Protein AF-A0A3A8KLG0-F1 (afdb_monomer)

Foldseek 3Di:
DDDDDPQQFAPPPPGRDGDDPVSHDPVQVVCVVVVHPSDHPVPPPDQLVVQLVVLVVCLVPDDVVPVVSNVVSVVSNVVSVVVNVQVPDPPNPVVVPDD

pLDDT: mean 71.07, std 16.28, range [35.47, 94.69]

Sequence (99 aa):
MTCPGPSITCIVEDCQDPARRSGLCWGHLRQRQRKAVVGEKRAWGQGPKRVLMEAIFDLVEVDASDKVVWERAWLRVRVAARRYVFADKPTDPRRRGKR

Mean predicted aligned error: 14.11 Å

Radius of gyration: 17.09 Å; Cα contacts (8 Å, |Δi|>4): 87; chains: 1; bounding box: 54×28×43 Å

Secondary structure (DSSP, 8-state):
-------PBPSSTT--SBP-TTSS-HHHHHHHHTT------TTSSS-HHHHHHHHHHHHHTS-TT-HHHHHHHHHHHHHHHHHHHHHTSTT-TTTTT--

Solvent-accessible surface area (backbone atoms only — not comparable to full-atom values): 5972 Å² total; per-residue (Å²): 138,84,80,83,70,86,78,51,48,20,73,54,71,85,32,85,48,64,28,47,98,83,39,35,22,74,70,50,46,52,27,53,75,67,74,40,82,79,65,78,53,84,75,71,90,58,54,45,66,54,52,26,52,53,29,48,53,56,40,74,74,45,60,76,85,44,58,70,62,35,53,54,32,51,50,46,31,55,54,25,47,52,48,30,62,47,69,72,38,92,81,35,76,83,61,77,75,78,124

Structure (mmCIF, N/CA/C/O backbone):
data_AF-A0A3A8KLG0-F1
#
_entry.id   AF-A0A3A8KLG0-F1
#
loop_
_atom_site.group_PDB
_atom_site.id
_atom_site.type_symbol
_atom_site.label_atom_id
_atom_site.label_alt_id
_atom_site.label_comp_id
_atom_site.label_asym_id
_atom_site.label_entity_id
_atom_site.label_seq_id
_atom_site.pdbx_PDB_ins_code
_atom_site.Cartn_x
_atom_site.Cartn_y
_atom_site.Cartn_z
_atom_site.occupancy
_atom_site.B_iso_or_equiv
_atom_site.auth_seq_id
_atom_site.auth_comp_id
_atom_site.auth_asym_id
_atom_site.auth_atom_id
_atom_site.pdbx_PDB_model_num
ATOM 1 N N . MET A 1 1 ? 41.343 -5.612 -6.155 1.00 35.47 1 MET A N 1
ATOM 2 C CA . MET A 1 1 ? 40.454 -6.038 -5.054 1.00 35.47 1 MET A CA 1
ATOM 3 C C . MET A 1 1 ? 39.726 -4.807 -4.538 1.00 35.47 1 MET A C 1
ATOM 5 O O . MET A 1 1 ? 40.345 -3.989 -3.876 1.00 35.47 1 MET A O 1
ATOM 9 N N . THR A 1 2 ? 38.466 -4.602 -4.913 1.00 43.62 2 THR A N 1
ATOM 10 C CA . THR A 1 2 ? 37.645 -3.495 -4.396 1.00 43.62 2 THR A CA 1
ATOM 11 C C . THR A 1 2 ? 36.709 -4.045 -3.327 1.00 43.62 2 THR A C 1
ATOM 13 O O . THR A 1 2 ? 35.770 -4.773 -3.638 1.00 43.62 2 THR A O 1
ATOM 16 N N . CYS A 1 3 ? 36.994 -3.733 -2.063 1.00 38.66 3 CYS A N 1
ATOM 17 C CA . CYS A 1 3 ? 36.118 -4.048 -0.938 1.00 38.66 3 CYS A CA 1
ATOM 18 C C . CYS A 1 3 ? 34.805 -3.256 -1.087 1.00 38.66 3 CYS A C 1
ATOM 20 O O . CYS A 1 3 ? 34.868 -2.031 -1.230 1.00 38.66 3 CYS A O 1
ATOM 22 N N . PRO A 1 4 ? 33.620 -3.891 -1.067 1.00 44.22 4 PRO A N 1
ATOM 23 C CA . PRO A 1 4 ? 32.365 -3.155 -1.052 1.00 44.22 4 PRO A CA 1
ATOM 24 C C . PRO A 1 4 ? 32.220 -2.486 0.321 1.00 44.22 4 PRO A C 1
ATOM 26 O O . PRO A 1 4 ? 32.082 -3.160 1.339 1.00 44.22 4 PRO A O 1
ATOM 29 N N . GLY A 1 5 ? 32.311 -1.154 0.361 1.00 48.28 5 GLY A N 1
ATOM 30 C CA . GLY A 1 5 ? 31.999 -0.376 1.563 1.00 48.28 5 GLY A CA 1
ATOM 31 C C . GLY A 1 5 ? 30.550 -0.615 2.011 1.00 48.28 5 GLY A C 1
ATOM 32 O O . GLY A 1 5 ? 29.725 -1.011 1.181 1.00 48.28 5 GLY A O 1
ATOM 33 N N . PRO A 1 6 ? 30.218 -0.385 3.295 1.00 51.28 6 PRO A N 1
ATOM 34 C CA . PRO A 1 6 ? 28.887 -0.659 3.824 1.00 51.28 6 PRO A CA 1
ATOM 35 C C . PRO A 1 6 ? 27.846 0.077 2.979 1.00 51.28 6 PRO A C 1
ATOM 37 O O . PRO A 1 6 ? 27.864 1.306 2.877 1.00 51.28 6 PRO A O 1
ATOM 40 N N . SER A 1 7 ? 26.964 -0.674 2.321 1.00 57.91 7 SER A N 1
ATOM 41 C CA . SER A 1 7 ? 25.864 -0.109 1.550 1.00 57.91 7 SER A CA 1
ATOM 42 C C . SER A 1 7 ? 24.881 0.519 2.532 1.00 57.91 7 SER A C 1
ATOM 44 O O . SER A 1 7 ? 24.017 -0.166 3.072 1.00 57.91 7 SER A O 1
ATOM 46 N N . ILE A 1 8 ? 25.053 1.813 2.809 1.00 72.44 8 ILE A N 1
ATOM 47 C CA . ILE A 1 8 ? 24.143 2.585 3.656 1.00 72.44 8 ILE A CA 1
ATOM 48 C C . ILE A 1 8 ? 22.754 2.464 3.026 1.00 72.44 8 ILE A C 1
ATOM 50 O O . ILE A 1 8 ? 22.568 2.831 1.866 1.00 72.44 8 ILE A O 1
ATOM 54 N N . THR A 1 9 ? 21.800 1.893 3.750 1.00 72.75 9 THR A N 1
ATOM 55 C CA . THR A 1 9 ? 20.405 1.763 3.323 1.00 72.75 9 THR A CA 1
ATOM 56 C C . THR A 1 9 ? 19.653 3.062 3.580 1.00 72.75 9 THR A C 1
ATOM 58 O O . THR A 1 9 ? 20.068 3.896 4.387 1.00 72.75 9 THR A O 1
ATOM 61 N N . CYS A 1 10 ? 18.564 3.278 2.843 1.00 77.56 10 CYS A N 1
ATOM 62 C CA . CYS A 1 10 ? 17.705 4.445 3.028 1.00 77.56 10 CYS A CA 1
ATOM 63 C C . CYS A 1 10 ? 17.210 4.554 4.482 1.00 77.56 10 CYS A C 1
ATOM 65 O O . CYS A 1 10 ? 16.788 3.565 5.064 1.00 77.56 10 CYS A O 1
ATOM 67 N N . ILE A 1 11 ? 17.195 5.772 5.029 1.00 74.69 11 ILE A N 1
ATOM 68 C CA . ILE A 1 11 ? 16.740 6.088 6.393 1.00 74.69 11 ILE A CA 1
ATOM 69 C C . ILE A 1 11 ? 15.222 5.951 6.581 1.00 74.69 11 ILE A C 1
ATOM 71 O O . ILE A 1 11 ? 14.729 5.995 7.701 1.00 74.69 11 ILE A O 1
ATOM 75 N N . VAL A 1 12 ? 14.459 5.831 5.492 1.00 66.38 12 VAL A N 1
ATOM 76 C CA . VAL A 1 12 ? 13.016 5.594 5.592 1.00 66.38 12 VAL A CA 1
ATOM 77 C C . VAL A 1 12 ? 12.792 4.148 6.008 1.00 66.38 12 VAL A C 1
ATOM 79 O O . VAL A 1 12 ? 13.289 3.241 5.340 1.00 66.38 12 VAL A O 1
ATOM 82 N N . GLU A 1 13 ? 12.030 3.965 7.082 1.00 55.62 13 GLU A N 1
ATOM 83 C CA . GLU A 1 13 ? 11.657 2.660 7.624 1.00 55.62 13 GLU A CA 1
ATOM 84 C C . GLU A 1 13 ? 11.114 1.743 6.508 1.00 55.62 13 GLU A C 1
ATOM 86 O O . GLU A 1 13 ? 10.403 2.186 5.598 1.00 55.62 13 GLU A O 1
ATOM 91 N N . ASP A 1 14 ? 11.563 0.487 6.511 1.00 57.28 14 ASP A N 1
ATOM 92 C CA . ASP A 1 14 ? 11.273 -0.541 5.497 1.00 57.28 14 ASP A CA 1
ATOM 93 C C . ASP A 1 14 ? 11.725 -0.258 4.053 1.00 57.28 14 ASP A C 1
ATOM 95 O O . ASP A 1 14 ? 11.302 -0.927 3.105 1.00 57.28 14 ASP A O 1
ATOM 99 N N . CYS A 1 15 ? 12.622 0.706 3.837 1.00 61.22 15 CYS A N 1
ATOM 100 C CA . CYS A 1 15 ? 13.228 0.937 2.531 1.00 61.22 15 CYS A CA 1
ATOM 101 C C . CYS A 1 15 ? 14.594 0.245 2.399 1.00 61.22 15 CYS A C 1
ATOM 103 O O . CYS A 1 15 ? 15.613 0.767 2.843 1.00 61.22 15 CYS A O 1
ATOM 105 N N . GLN A 1 16 ? 14.641 -0.872 1.670 1.00 67.38 16 GLN A N 1
ATOM 106 C CA . GLN A 1 16 ? 15.879 -1.637 1.435 1.00 67.38 16 GLN A CA 1
ATOM 107 C C . GLN A 1 16 ? 16.777 -1.081 0.313 1.00 67.38 16 GLN A C 1
ATOM 109 O O . GLN A 1 16 ? 17.836 -1.633 0.025 1.00 67.38 16 GLN A O 1
ATOM 114 N N . ASP A 1 17 ? 16.378 0.011 -0.343 1.00 69.06 17 ASP A N 1
ATOM 115 C CA . ASP A 1 17 ? 17.190 0.611 -1.401 1.00 69.06 17 ASP A CA 1
ATOM 116 C C . ASP A 1 17 ? 18.465 1.283 -0.870 1.00 69.06 17 ASP A C 1
ATOM 118 O O . ASP A 1 17 ? 18.440 1.887 0.211 1.00 69.06 17 ASP A O 1
ATOM 122 N N . PRO A 1 18 ? 19.550 1.295 -1.669 1.00 77.38 18 PRO A N 1
ATOM 123 C CA . PRO A 1 18 ? 20.776 1.982 -1.299 1.00 77.38 18 PRO A CA 1
ATOM 124 C C . PRO A 1 18 ? 20.520 3.484 -1.132 1.00 77.38 18 PRO A C 1
ATOM 126 O O . PRO A 1 18 ? 20.001 4.172 -2.026 1.00 77.38 18 PRO A O 1
ATOM 129 N N . ALA A 1 19 ? 20.895 4.001 0.033 1.00 77.38 19 ALA A N 1
ATOM 130 C CA . ALA A 1 19 ? 20.931 5.423 0.298 1.00 77.38 19 ALA A CA 1
ATOM 131 C C . ALA A 1 19 ? 22.027 6.091 -0.522 1.00 77.38 19 ALA A C 1
ATOM 133 O O . ALA A 1 19 ? 23.062 5.517 -0.864 1.00 77.38 19 ALA A O 1
ATOM 134 N N . ARG A 1 20 ? 21.806 7.372 -0.802 1.00 79.81 20 ARG A N 1
ATOM 135 C CA . ARG A 1 20 ? 22.878 8.270 -1.230 1.00 79.81 20 ARG A CA 1
ATOM 136 C C . ARG A 1 20 ? 23.451 9.007 -0.022 1.00 79.81 20 ARG A C 1
ATOM 138 O O . ARG A 1 20 ? 23.027 8.797 1.109 1.00 79.81 20 ARG A O 1
ATOM 145 N N . ARG A 1 21 ? 24.364 9.950 -0.278 1.00 74.31 21 ARG A N 1
ATOM 146 C CA . ARG A 1 21 ? 24.966 10.830 0.743 1.00 74.31 21 ARG A CA 1
ATOM 147 C C . ARG A 1 21 ? 23.948 11.531 1.655 1.00 74.31 21 ARG A C 1
ATOM 149 O O . ARG A 1 21 ? 24.296 11.915 2.758 1.00 74.31 21 ARG A O 1
ATOM 156 N N . SER A 1 22 ? 22.706 11.703 1.202 1.00 75.62 22 SER A N 1
ATOM 157 C CA . SER A 1 22 ? 21.621 12.326 1.966 1.00 75.62 22 SER A CA 1
ATOM 158 C C . SER A 1 22 ? 20.878 11.374 2.914 1.00 75.62 22 SER A C 1
ATOM 160 O O . SER A 1 22 ? 19.862 11.776 3.475 1.00 75.62 22 SER A O 1
ATOM 162 N N . GLY A 1 23 ? 21.296 10.108 3.026 1.00 79.94 23 GLY A N 1
ATOM 163 C CA . GLY A 1 23 ? 20.583 9.076 3.785 1.00 79.94 23 GLY A CA 1
ATOM 164 C C . GLY A 1 23 ? 19.281 8.608 3.123 1.00 79.94 23 GLY A C 1
ATOM 165 O O . GLY A 1 23 ? 18.661 7.670 3.597 1.00 79.94 23 GLY A O 1
ATOM 166 N N . LEU A 1 24 ? 18.861 9.215 2.006 1.00 80.75 24 LEU A N 1
ATOM 167 C CA . LEU A 1 24 ? 17.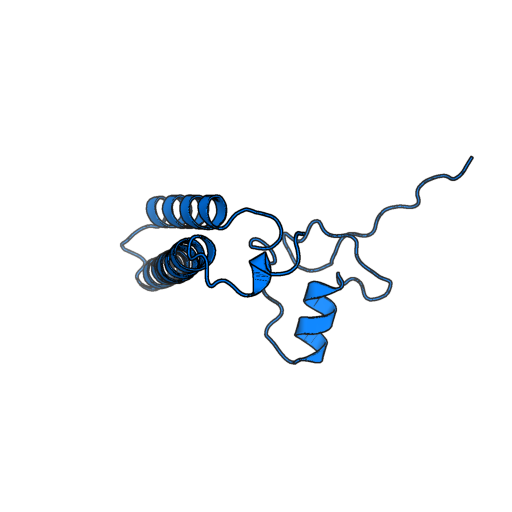651 8.844 1.272 1.00 80.75 24 LEU A CA 1
ATOM 168 C C . LEU A 1 24 ? 18.001 8.144 -0.041 1.00 80.75 24 LEU A C 1
ATOM 170 O O . LEU A 1 24 ? 18.956 8.506 -0.736 1.00 80.75 24 LEU A O 1
ATOM 174 N N . CYS A 1 25 ? 17.168 7.184 -0.430 1.00 81.81 25 CYS A N 1
ATOM 175 C CA . CYS A 1 25 ? 17.163 6.660 -1.787 1.00 81.81 25 CYS A CA 1
ATOM 176 C C . CYS A 1 25 ? 16.645 7.728 -2.775 1.00 81.81 25 CYS A C 1
ATOM 178 O O . CYS A 1 25 ? 15.996 8.708 -2.398 1.00 81.81 25 CYS A O 1
ATOM 180 N N . TRP A 1 26 ? 16.862 7.523 -4.076 1.00 78.62 26 TRP A N 1
ATOM 181 C CA . TRP A 1 26 ? 16.465 8.503 -5.098 1.00 78.62 26 TRP A CA 1
ATOM 182 C C . TRP A 1 26 ? 14.946 8.760 -5.151 1.00 78.62 26 TRP A C 1
ATOM 184 O O . TRP A 1 26 ? 14.506 9.878 -5.422 1.00 78.62 26 TRP A O 1
ATOM 194 N N . GLY A 1 27 ? 14.140 7.737 -4.843 1.00 75.94 27 GLY A N 1
ATOM 195 C CA 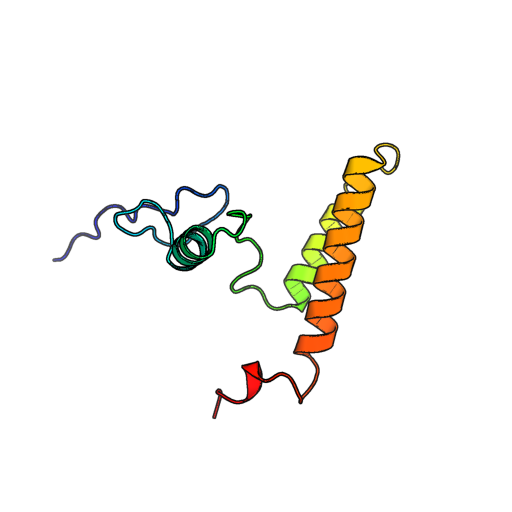. GLY A 1 27 ? 12.679 7.840 -4.777 1.00 75.94 27 GLY A CA 1
ATOM 196 C C . GLY A 1 27 ? 12.205 8.754 -3.645 1.00 75.94 27 GLY A C 1
ATOM 197 O O . GLY A 1 27 ? 11.419 9.670 -3.886 1.00 75.94 27 GLY A O 1
ATOM 198 N N . HIS A 1 28 ? 12.733 8.564 -2.434 1.00 76.44 28 HIS A N 1
ATOM 199 C CA . HIS A 1 28 ? 12.395 9.398 -1.278 1.00 76.44 28 HIS A CA 1
ATOM 200 C C . HIS A 1 28 ? 13.013 10.790 -1.348 1.00 76.44 28 HIS A C 1
ATOM 202 O O . HIS A 1 28 ? 12.372 11.762 -0.960 1.00 76.44 28 HIS A O 1
ATOM 208 N N . LEU A 1 29 ? 14.206 10.923 -1.933 1.00 80.62 29 LEU A N 1
ATOM 209 C CA . LEU A 1 29 ? 14.802 12.229 -2.208 1.00 80.62 29 LEU A CA 1
ATOM 210 C C . LEU A 1 29 ? 13.899 13.065 -3.127 1.00 80.62 29 LEU A C 1
ATOM 212 O O . LEU A 1 29 ? 13.649 14.237 -2.854 1.00 80.62 29 LEU A O 1
ATOM 216 N N . ARG A 1 30 ? 13.352 12.454 -4.183 1.00 76.38 30 ARG A N 1
ATOM 217 C CA . ARG A 1 30 ? 12.427 13.118 -5.108 1.00 76.38 30 ARG A CA 1
ATOM 218 C C . ARG A 1 30 ? 11.089 13.470 -4.447 1.00 76.38 30 ARG A C 1
ATOM 220 O O . ARG A 1 30 ? 10.524 14.512 -4.767 1.00 76.38 30 ARG A O 1
ATOM 227 N N . GLN A 1 31 ? 10.580 12.640 -3.534 1.00 72.44 31 GLN A N 1
ATOM 228 C CA . GLN A 1 31 ? 9.375 12.960 -2.751 1.00 72.44 31 GLN A CA 1
ATOM 229 C C . GLN A 1 31 ? 9.610 14.171 -1.845 1.00 72.44 31 GLN A C 1
ATOM 231 O O . GLN A 1 31 ? 8.840 15.129 -1.906 1.00 72.44 31 GLN A O 1
ATOM 236 N N . ARG A 1 32 ? 10.734 14.182 -1.116 1.00 77.69 32 ARG A N 1
ATOM 237 C CA . ARG A 1 32 ? 11.158 15.312 -0.282 1.00 77.69 32 ARG A CA 1
ATOM 238 C C . ARG A 1 32 ? 11.283 16.603 -1.095 1.00 77.69 32 ARG A C 1
ATOM 240 O O . ARG A 1 32 ? 10.773 17.637 -0.680 1.00 77.69 32 ARG A O 1
ATOM 247 N N . GLN A 1 33 ? 11.896 16.541 -2.279 1.00 79.81 33 GLN A N 1
ATOM 248 C CA . GLN A 1 33 ? 12.021 17.693 -3.186 1.00 79.81 33 GLN A CA 1
ATOM 249 C C . GLN A 1 33 ? 10.669 18.213 -3.692 1.00 79.81 33 GLN A C 1
ATOM 251 O O . GLN A 1 33 ? 10.513 19.408 -3.917 1.00 79.81 33 GLN A O 1
ATOM 256 N N . ARG A 1 34 ? 9.677 17.332 -3.851 1.00 73.44 34 ARG A N 1
ATOM 257 C CA . ARG A 1 34 ? 8.317 17.685 -4.284 1.00 73.44 34 ARG A CA 1
ATOM 258 C C . ARG A 1 34 ? 7.389 18.069 -3.127 1.00 73.44 34 ARG A C 1
ATOM 260 O O . ARG A 1 34 ? 6.197 18.232 -3.364 1.00 73.44 34 ARG A O 1
ATOM 267 N N . LYS A 1 35 ? 7.910 18.177 -1.895 1.00 68.56 35 LYS A N 1
ATOM 268 C CA . LYS A 1 35 ? 7.130 18.353 -0.653 1.00 68.56 35 LYS A CA 1
ATOM 269 C C . LYS A 1 35 ? 6.028 17.295 -0.468 1.00 68.56 35 LYS A C 1
ATOM 271 O O . LYS A 1 35 ? 5.050 17.533 0.231 1.00 68.56 35 LYS A O 1
ATOM 276 N N . ALA A 1 36 ? 6.170 16.130 -1.100 1.00 58.75 36 ALA A N 1
ATOM 277 C CA . ALA A 1 36 ? 5.278 15.003 -0.871 1.00 58.75 36 ALA A CA 1
ATOM 278 C C . ALA A 1 36 ? 5.660 14.333 0.454 1.00 58.75 36 ALA A C 1
ATOM 280 O O . ALA A 1 36 ? 6.848 14.247 0.775 1.00 58.75 36 ALA A O 1
ATOM 281 N N . VAL A 1 37 ? 4.665 13.850 1.204 1.00 54.50 37 VAL A N 1
ATOM 282 C CA . VAL A 1 37 ? 4.899 13.056 2.418 1.00 54.50 37 VAL A CA 1
ATOM 283 C C . VAL A 1 37 ? 5.809 11.883 2.054 1.00 54.50 37 VAL A C 1
ATOM 285 O O . VAL A 1 37 ? 5.506 11.119 1.135 1.00 54.50 37 VAL A O 1
ATOM 288 N N . VAL A 1 38 ? 6.949 11.788 2.739 1.00 54.66 38 VAL A N 1
ATOM 289 C CA . VAL A 1 38 ? 7.907 10.692 2.580 1.00 54.66 38 VAL A CA 1
ATOM 290 C C . VAL A 1 38 ? 7.253 9.452 3.181 1.00 54.66 38 VAL A C 1
ATOM 292 O O . VAL A 1 38 ? 7.213 9.301 4.394 1.00 54.66 38 VAL A O 1
ATOM 295 N N . GLY A 1 39 ? 6.641 8.630 2.331 1.00 55.75 39 GLY A N 1
ATOM 296 C CA . GLY A 1 39 ? 5.881 7.449 2.746 1.00 55.75 39 GLY A CA 1
ATOM 297 C C . GLY A 1 39 ? 6.627 6.141 2.494 1.00 55.75 39 GLY A C 1
ATOM 298 O O . GLY A 1 39 ? 7.592 6.102 1.721 1.00 55.75 39 GLY A O 1
ATOM 299 N N . GLU A 1 40 ? 6.146 5.065 3.118 1.00 47.44 40 GLU A N 1
ATOM 300 C CA . GLU A 1 40 ? 6.654 3.702 2.945 1.00 47.44 40 GLU A CA 1
ATOM 301 C C . GLU A 1 40 ? 6.816 3.330 1.466 1.00 47.44 40 GLU A C 1
ATOM 303 O O . GLU A 1 40 ? 5.935 3.516 0.618 1.00 47.44 40 GLU A O 1
ATOM 308 N N . LYS A 1 41 ? 7.986 2.774 1.153 1.00 45.75 41 LYS A N 1
ATOM 309 C CA . LYS A 1 41 ? 8.395 2.420 -0.207 1.00 45.75 41 LYS A CA 1
ATOM 310 C C . LYS A 1 41 ? 7.931 1.032 -0.650 1.00 45.75 41 LYS A C 1
ATOM 312 O O . LYS A 1 41 ? 8.360 0.581 -1.710 1.00 45.75 41 LYS A O 1
ATOM 317 N N . ARG A 1 42 ? 7.048 0.366 0.105 1.00 48.53 42 ARG A N 1
ATOM 318 C CA . ARG A 1 42 ? 6.664 -1.049 -0.099 1.00 48.53 42 ARG A CA 1
ATOM 319 C C . ARG A 1 42 ? 6.028 -1.363 -1.471 1.00 48.53 42 ARG A C 1
ATOM 321 O O . ARG A 1 42 ? 5.787 -2.515 -1.794 1.00 48.53 42 ARG A O 1
ATOM 328 N N . ALA A 1 43 ? 5.810 -0.367 -2.335 1.00 45.56 43 ALA A N 1
ATOM 329 C CA . ALA A 1 43 ? 5.170 -0.526 -3.643 1.00 45.56 43 ALA A CA 1
ATOM 330 C C . ALA A 1 43 ? 6.091 -0.360 -4.876 1.00 45.56 43 ALA A C 1
ATOM 332 O O . ALA A 1 43 ? 5.573 -0.197 -5.983 1.00 45.56 43 ALA A O 1
ATOM 333 N N . TRP A 1 44 ? 7.424 -0.332 -4.740 1.00 40.94 44 TRP A N 1
ATOM 334 C CA . TRP A 1 44 ? 8.337 -0.251 -5.898 1.00 40.94 44 TR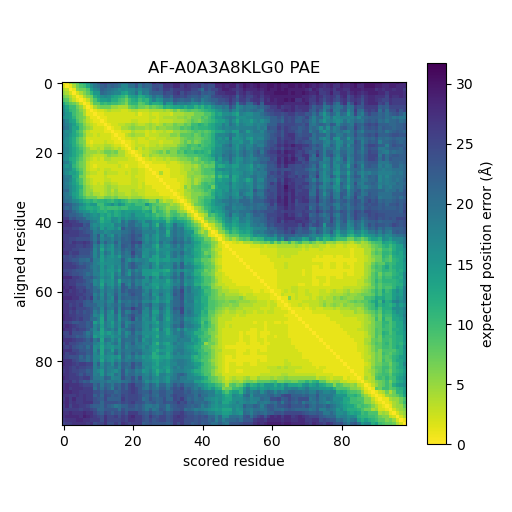P A CA 1
ATOM 335 C C . TRP A 1 44 ? 9.046 -1.587 -6.154 1.00 40.94 44 TRP A C 1
ATOM 337 O O . TRP A 1 44 ? 9.768 -2.084 -5.303 1.00 40.94 44 TRP A O 1
ATOM 347 N N . GLY A 1 45 ? 8.837 -2.167 -7.342 1.00 46.72 45 GLY A N 1
ATOM 348 C CA . GLY A 1 45 ? 9.476 -3.413 -7.802 1.00 46.72 45 GLY A CA 1
ATOM 349 C C . GLY A 1 45 ? 8.594 -4.659 -7.692 1.00 46.72 45 GLY A C 1
ATOM 350 O O . GLY A 1 45 ? 8.737 -5.586 -8.487 1.00 46.72 45 GLY A O 1
ATOM 351 N N . GLN A 1 46 ? 7.616 -4.655 -6.790 1.00 59.44 46 GLN A N 1
ATOM 352 C CA . GLN A 1 46 ? 6.611 -5.705 -6.742 1.00 59.44 46 GLN A CA 1
ATOM 353 C C . GLN A 1 46 ? 5.531 -5.487 -7.807 1.00 59.44 46 GLN A C 1
ATOM 355 O O . GLN A 1 46 ? 4.994 -4.388 -7.965 1.00 59.44 46 GLN A O 1
ATOM 360 N N . GLY A 1 47 ? 5.214 -6.540 -8.565 1.00 67.81 47 GLY A N 1
ATOM 361 C CA . GLY A 1 47 ? 4.150 -6.496 -9.562 1.00 67.81 47 GLY A CA 1
ATOM 362 C C . GLY A 1 47 ? 2.809 -6.088 -8.925 1.00 67.81 47 GLY A C 1
ATOM 363 O O . GLY A 1 47 ? 2.539 -6.493 -7.794 1.00 67.81 47 GLY A O 1
ATOM 364 N N . PRO A 1 48 ? 1.935 -5.346 -9.628 1.00 77.19 48 PRO A N 1
ATOM 365 C CA . PRO A 1 48 ? 0.652 -4.866 -9.096 1.00 77.19 48 PRO A CA 1
ATOM 366 C C . PRO A 1 48 ? -0.225 -5.956 -8.466 1.00 77.19 48 PRO A C 1
ATOM 368 O O . PRO A 1 48 ? -0.949 -5.683 -7.514 1.00 77.19 48 PRO A O 1
ATOM 371 N N . LYS A 1 49 ? -0.108 -7.199 -8.954 1.00 81.12 49 LYS A N 1
ATOM 372 C CA . LYS A 1 49 ? -0.743 -8.385 -8.367 1.00 81.12 49 LYS A CA 1
ATOM 373 C C . LYS A 1 49 ? -0.273 -8.649 -6.934 1.00 81.12 49 LYS A C 1
ATOM 375 O O . LYS A 1 49 ? -1.097 -8.886 -6.064 1.00 81.12 49 LYS A O 1
ATOM 380 N N . ARG A 1 50 ? 1.038 -8.606 -6.680 1.00 79.56 50 ARG A N 1
ATOM 381 C CA . ARG A 1 50 ? 1.607 -8.899 -5.357 1.00 79.56 50 ARG A CA 1
ATOM 382 C C . ARG A 1 50 ? 1.231 -7.820 -4.343 1.00 79.56 50 ARG A C 1
ATOM 384 O O . ARG A 1 50 ? 0.763 -8.157 -3.267 1.00 79.56 50 ARG A O 1
ATOM 391 N N . VAL A 1 51 ? 1.297 -6.551 -4.750 1.00 82.31 51 VAL A N 1
ATOM 392 C CA . VAL A 1 51 ? 0.861 -5.411 -3.923 1.00 82.31 51 VAL A CA 1
ATOM 393 C C . VAL A 1 51 ? -0.623 -5.515 -3.548 1.00 82.31 51 VAL A C 1
ATOM 395 O O . VAL A 1 51 ? -1.003 -5.164 -2.437 1.00 82.31 51 VAL A O 1
ATOM 398 N N . LEU A 1 52 ? -1.472 -5.997 -4.463 1.00 88.31 52 LEU A N 1
ATOM 399 C CA . LEU A 1 52 ? -2.877 -6.269 -4.156 1.00 88.31 52 LEU A CA 1
ATOM 400 C C . LEU A 1 52 ? -3.029 -7.403 -3.137 1.00 88.31 52 LEU A C 1
ATOM 402 O O . LEU A 1 52 ? -3.775 -7.241 -2.179 1.00 88.31 52 LEU A O 1
ATOM 406 N N . MET A 1 53 ? -2.323 -8.520 -3.325 1.00 89.25 53 MET A N 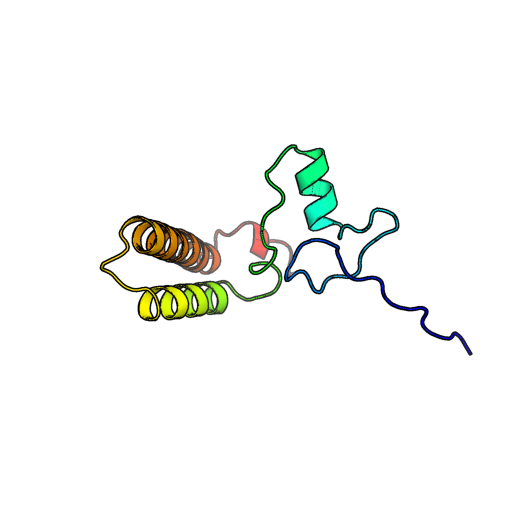1
ATOM 407 C CA . MET A 1 53 ? -2.405 -9.660 -2.406 1.00 89.25 53 MET A CA 1
ATOM 408 C C . MET A 1 53 ? -1.925 -9.302 -0.995 1.00 89.25 53 MET A C 1
ATOM 410 O O . MET A 1 53 ? -2.614 -9.627 -0.037 1.00 89.25 53 MET A O 1
ATOM 414 N N . GLU A 1 54 ? -0.800 -8.593 -0.861 1.00 87.31 54 GLU A N 1
ATOM 415 C CA . GLU A 1 54 ? -0.290 -8.135 0.442 1.00 87.31 54 GLU A CA 1
ATOM 416 C C . GLU A 1 54 ? -1.311 -7.222 1.143 1.00 87.31 54 GLU A C 1
ATOM 418 O O . GLU A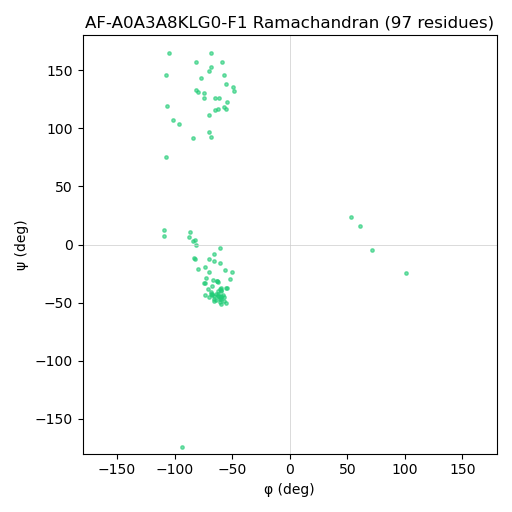 1 54 ? -1.650 -7.457 2.295 1.00 87.31 54 GLU A O 1
ATOM 423 N N . ALA A 1 55 ? -1.915 -6.264 0.428 1.00 89.25 55 ALA A N 1
ATOM 424 C CA . ALA A 1 55 ? -2.948 -5.403 1.009 1.00 89.25 55 ALA A CA 1
ATOM 425 C C . ALA A 1 55 ? -4.205 -6.173 1.462 1.00 89.25 55 ALA A C 1
ATOM 427 O O . ALA A 1 55 ? -4.871 -5.749 2.404 1.00 89.25 55 ALA A O 1
ATOM 428 N N . ILE A 1 56 ? -4.557 -7.272 0.783 1.00 94.69 56 ILE A N 1
ATOM 429 C CA . ILE A 1 56 ? -5.675 -8.137 1.184 1.00 94.69 56 ILE A CA 1
ATOM 430 C C . ILE A 1 56 ? -5.327 -8.891 2.469 1.00 94.69 56 ILE A C 1
ATOM 432 O O . ILE A 1 56 ? -6.159 -8.925 3.369 1.00 94.69 56 ILE A O 1
ATOM 436 N N . PHE A 1 57 ? -4.121 -9.455 2.582 1.00 92.69 57 PHE A N 1
ATOM 437 C CA . PHE A 1 57 ? -3.688 -10.124 3.814 1.00 92.69 57 PHE A CA 1
ATOM 438 C C . PHE A 1 57 ? -3.628 -9.149 4.993 1.00 92.69 57 PHE A C 1
ATOM 440 O O . PHE A 1 57 ? -4.213 -9.439 6.032 1.00 92.69 57 PHE A O 1
ATOM 447 N N . ASP A 1 58 ? -3.073 -7.951 4.784 1.00 88.69 58 ASP A N 1
ATOM 448 C CA . ASP A 1 58 ? -3.078 -6.882 5.789 1.00 88.69 58 ASP A CA 1
ATOM 449 C C . ASP A 1 58 ? -4.499 -6.553 6.278 1.00 88.69 58 ASP A C 1
ATOM 451 O O . ASP A 1 58 ? -4.693 -6.234 7.443 1.00 88.69 58 ASP A O 1
ATOM 455 N N . LEU A 1 59 ? -5.505 -6.579 5.394 1.00 92.94 59 LEU A N 1
ATOM 456 C CA . LEU A 1 59 ? -6.894 -6.313 5.776 1.00 92.94 59 LEU A CA 1
ATOM 457 C C . LEU A 1 59 ? -7.490 -7.449 6.617 1.00 92.94 59 LEU A C 1
ATOM 459 O O . LEU A 1 59 ? -8.261 -7.170 7.529 1.00 92.94 59 LEU A O 1
ATOM 463 N N . VAL A 1 60 ? -7.163 -8.705 6.299 1.00 93.44 60 VAL A N 1
ATOM 464 C CA . VAL A 1 60 ? -7.667 -9.890 7.017 1.00 93.44 60 VAL A CA 1
ATOM 465 C C . VAL A 1 60 ? -7.132 -9.945 8.451 1.00 93.44 60 VAL A C 1
ATOM 467 O O . VAL A 1 60 ? -7.825 -10.435 9.337 1.00 93.44 60 VAL A O 1
ATOM 470 N N . GLU A 1 61 ? -5.929 -9.424 8.685 1.00 90.69 61 GLU A N 1
ATOM 471 C CA . GLU A 1 61 ? -5.289 -9.404 10.006 1.00 90.69 61 GLU A CA 1
ATOM 472 C C . GLU A 1 61 ? -5.763 -8.251 10.908 1.00 90.69 61 GLU A C 1
ATOM 474 O O . GLU A 1 61 ? -5.489 -8.253 12.108 1.00 90.69 61 GLU A O 1
ATOM 479 N N . VAL A 1 62 ? -6.478 -7.262 10.364 1.00 91.69 62 VAL A N 1
ATOM 480 C CA . VAL A 1 62 ? -6.954 -6.106 11.134 1.00 91.69 62 VAL A CA 1
ATOM 481 C C . VAL A 1 62 ? -8.226 -6.440 11.907 1.00 91.69 62 VAL A C 1
ATOM 483 O O . VAL A 1 62 ? -9.205 -6.930 11.345 1.00 91.69 62 VAL A O 1
ATOM 486 N N . ASP A 1 63 ? -8.245 -6.071 13.190 1.00 91.06 63 ASP A N 1
ATOM 487 C CA . ASP A 1 63 ? -9.463 -6.080 13.998 1.00 91.06 63 ASP A CA 1
ATOM 488 C C . ASP A 1 63 ? -10.492 -5.096 13.420 1.00 91.06 63 ASP A C 1
ATOM 490 O O . ASP A 1 63 ? -10.283 -3.881 13.390 1.00 91.06 63 ASP A O 1
ATOM 494 N N . ALA A 1 64 ? -11.630 -5.627 12.971 1.00 87.00 64 ALA A N 1
ATOM 495 C CA . ALA A 1 64 ? -12.726 -4.841 12.412 1.00 87.00 64 ALA A CA 1
ATOM 496 C C . ALA A 1 64 ? -13.400 -3.909 13.438 1.00 87.00 64 ALA A C 1
ATOM 498 O O . ALA A 1 64 ? -14.136 -3.001 13.047 1.00 87.00 64 ALA A O 1
ATOM 499 N N . SER A 1 65 ? -13.147 -4.114 14.731 1.00 90.62 65 SER A N 1
ATOM 500 C CA . SER A 1 65 ? -13.636 -3.262 15.818 1.00 90.62 65 SER A CA 1
ATOM 501 C C . SER A 1 65 ? -12.897 -1.919 15.865 1.00 90.62 65 SER A C 1
ATOM 503 O O . SER A 1 65 ? -13.486 -0.902 16.242 1.00 90.62 65 SER A O 1
ATOM 505 N N . ASP A 1 66 ? -11.632 -1.877 15.424 1.00 92.38 66 ASP A N 1
ATOM 506 C CA . ASP A 1 66 ? -10.887 -0.629 15.248 1.00 92.38 66 ASP A CA 1
ATOM 507 C C . ASP A 1 66 ? -11.205 -0.015 13.881 1.00 92.38 66 ASP A C 1
ATOM 509 O O . ASP A 1 66 ? -10.559 -0.263 12.858 1.00 92.38 66 ASP A O 1
ATOM 513 N N . LYS A 1 67 ? -12.221 0.848 13.879 1.00 90.06 67 LYS A N 1
ATOM 514 C CA . LYS A 1 67 ? -12.707 1.527 12.676 1.00 90.06 67 LYS A CA 1
ATOM 515 C C . LYS A 1 67 ? -11.610 2.298 11.931 1.00 90.06 67 LYS A C 1
ATOM 517 O O . LYS A 1 67 ? -11.615 2.317 10.702 1.00 90.06 67 LYS A O 1
ATOM 522 N N . VAL A 1 68 ? -10.672 2.935 12.635 1.00 84.06 68 VAL A N 1
ATOM 523 C CA . VAL A 1 68 ? -9.642 3.776 12.001 1.00 84.06 68 VAL A CA 1
ATOM 524 C C . VAL A 1 68 ? -8.610 2.905 11.293 1.00 84.06 68 VAL A C 1
ATOM 526 O O . VAL A 1 68 ? -8.209 3.201 10.161 1.00 84.06 68 VAL A O 1
ATOM 529 N N . VAL A 1 69 ? -8.179 1.824 11.941 1.00 77.81 69 VAL A N 1
ATOM 530 C CA . VAL A 1 69 ? -7.228 0.874 11.356 1.00 77.81 69 VAL A CA 1
ATOM 531 C C . VAL A 1 69 ? -7.880 0.119 10.196 1.00 77.81 69 VAL A C 1
ATOM 533 O O . VAL A 1 69 ? -7.269 0.003 9.127 1.00 77.81 69 VAL A O 1
ATOM 536 N N . TRP A 1 70 ? -9.145 -0.281 10.348 1.00 91.38 70 TRP A N 1
ATOM 537 C CA . TRP A 1 70 ? -9.928 -0.928 9.298 1.00 91.38 70 TRP A CA 1
ATOM 538 C C . TRP A 1 70 ? -10.097 -0.034 8.062 1.00 91.38 70 TRP A C 1
ATOM 540 O O . TRP A 1 70 ? -9.781 -0.454 6.948 1.00 91.38 70 TRP A O 1
ATOM 550 N N . GLU A 1 71 ? -10.501 1.232 8.229 1.00 85.56 71 GLU A N 1
ATOM 551 C CA . GLU A 1 71 ? -10.664 2.174 7.110 1.00 85.56 71 GLU A CA 1
ATOM 552 C C . GLU A 1 71 ? -9.346 2.404 6.354 1.00 85.56 71 GLU A C 1
ATOM 554 O O . GLU A 1 71 ? -9.327 2.470 5.118 1.00 85.56 71 GLU A O 1
ATOM 559 N N . ARG A 1 72 ? -8.219 2.474 7.074 1.00 77.94 72 ARG A N 1
ATOM 560 C CA . ARG 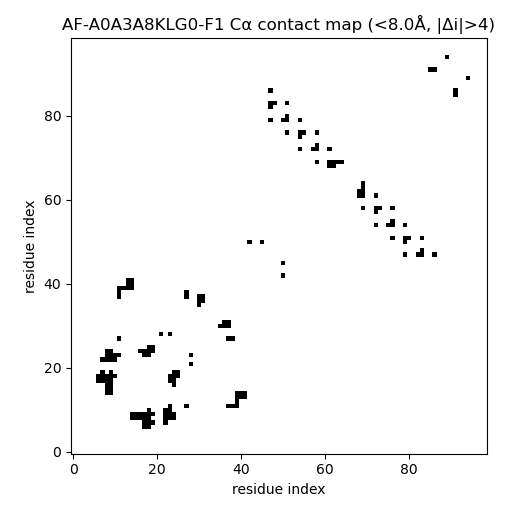A 1 72 ? -6.884 2.599 6.467 1.00 77.94 72 ARG A CA 1
ATOM 561 C C . ARG A 1 72 ? -6.479 1.347 5.694 1.00 77.94 72 ARG A C 1
ATOM 563 O O . ARG A 1 72 ? -5.925 1.469 4.599 1.00 77.94 72 ARG A O 1
ATOM 57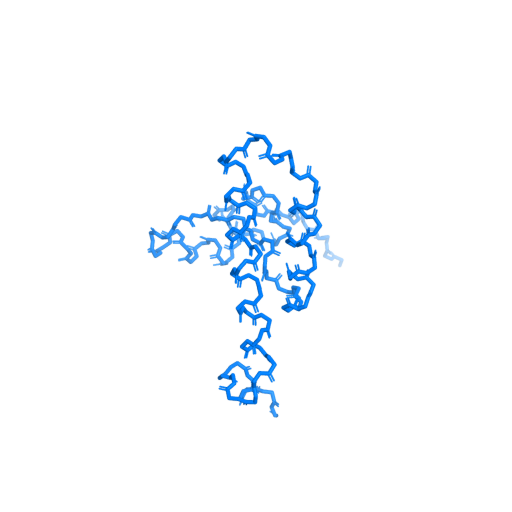0 N N . ALA A 1 73 ? -6.724 0.155 6.233 1.00 82.06 73 ALA A N 1
ATOM 571 C CA . ALA A 1 73 ? -6.465 -1.104 5.534 1.00 82.06 73 ALA A CA 1
ATOM 572 C C . ALA A 1 73 ? -7.345 -1.238 4.281 1.00 82.06 73 ALA A C 1
ATOM 574 O O . ALA A 1 73 ? -6.851 -1.533 3.191 1.00 82.06 73 ALA A O 1
ATOM 575 N N . TRP A 1 74 ? -8.623 -0.879 4.390 1.00 89.75 74 TRP A N 1
ATOM 576 C CA . TRP A 1 74 ? -9.552 -0.888 3.267 1.00 89.75 74 TRP A CA 1
ATOM 577 C C . TRP A 1 74 ? -9.142 0.078 2.149 1.00 89.75 74 TRP A C 1
ATOM 579 O O . TRP A 1 74 ? -9.168 -0.267 0.961 1.00 89.75 74 TRP A O 1
ATOM 589 N N . LEU A 1 75 ? -8.695 1.287 2.504 1.00 83.12 75 LEU A N 1
ATOM 590 C CA . LEU A 1 75 ? -8.176 2.249 1.534 1.00 83.12 75 LEU A CA 1
ATOM 591 C C . LEU A 1 75 ? -6.957 1.692 0.780 1.00 83.12 75 LEU A C 1
ATOM 593 O O . LEU A 1 75 ? -6.862 1.872 -0.440 1.00 83.12 75 LEU A O 1
ATOM 597 N N . ARG A 1 76 ? -6.052 0.985 1.472 1.00 82.12 76 ARG A N 1
ATOM 598 C CA . ARG A 1 76 ? -4.888 0.330 0.849 1.00 82.12 76 ARG A CA 1
ATOM 599 C C . ARG A 1 76 ? -5.319 -0.700 -0.192 1.00 82.12 76 ARG A C 1
ATOM 601 O O . ARG A 1 76 ? -4.843 -0.628 -1.329 1.00 82.12 76 ARG A O 1
ATOM 608 N N . VAL A 1 77 ? -6.280 -1.566 0.139 1.00 91.12 77 VAL A N 1
ATOM 609 C CA . VAL A 1 77 ? -6.849 -2.543 -0.807 1.00 91.12 77 VAL A CA 1
ATOM 610 C C . VAL A 1 77 ? -7.431 -1.846 -2.034 1.00 91.12 77 VAL A C 1
ATOM 612 O O . VAL A 1 77 ? -7.079 -2.192 -3.163 1.00 91.12 77 VAL A O 1
ATOM 615 N N . ARG A 1 78 ? -8.251 -0.803 -1.851 1.00 89.88 78 ARG A N 1
ATOM 616 C CA . ARG A 1 78 ? -8.850 -0.057 -2.975 1.00 89.88 78 ARG A CA 1
ATOM 617 C C . ARG A 1 78 ? -7.802 0.534 -3.916 1.00 89.88 78 ARG A C 1
ATOM 619 O O . ARG A 1 78 ? -7.952 0.466 -5.139 1.00 89.88 78 ARG A O 1
ATOM 626 N N . VAL A 1 79 ? -6.741 1.128 -3.371 1.00 80.56 79 VAL A N 1
ATOM 627 C CA . VAL A 1 79 ? -5.661 1.720 -4.173 1.00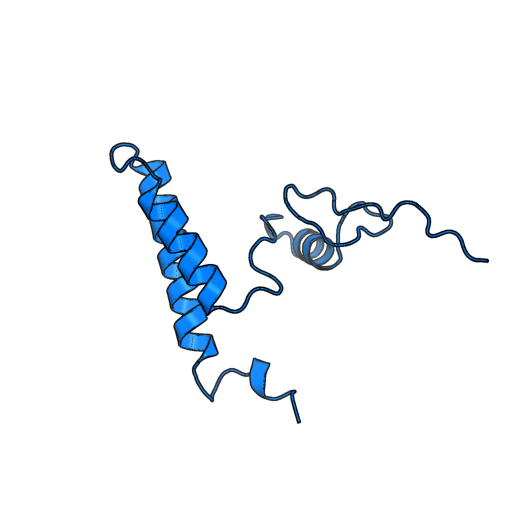 80.56 79 VAL A CA 1
ATOM 628 C C . VAL A 1 79 ? -4.870 0.641 -4.915 1.00 80.56 79 VAL A C 1
ATOM 630 O O . VAL A 1 79 ? -4.567 0.818 -6.100 1.00 80.56 79 VAL A O 1
ATOM 633 N N . ALA A 1 80 ? -4.555 -0.476 -4.257 1.00 82.88 80 ALA A N 1
ATOM 634 C CA . ALA A 1 80 ? -3.835 -1.589 -4.866 1.00 82.88 80 ALA A CA 1
ATOM 635 C C . ALA A 1 80 ? -4.656 -2.259 -5.979 1.00 82.88 80 ALA A C 1
ATOM 637 O O . ALA A 1 80 ? -4.142 -2.455 -7.081 1.00 82.88 80 ALA A O 1
ATOM 638 N N . ALA A 1 81 ? -5.950 -2.492 -5.746 1.00 88.19 81 ALA A N 1
ATOM 639 C CA . ALA A 1 81 ? -6.869 -3.068 -6.725 1.00 88.19 81 ALA A CA 1
ATOM 640 C C . ALA A 1 81 ? -6.971 -2.185 -7.970 1.00 88.19 81 ALA A C 1
ATOM 642 O O . ALA A 1 81 ? -6.827 -2.660 -9.097 1.00 88.19 81 ALA A O 1
ATOM 643 N N . ARG A 1 82 ? -7.109 -0.866 -7.772 1.00 82.38 82 ARG A N 1
ATOM 644 C CA . ARG A 1 82 ? -7.092 0.108 -8.866 1.00 82.38 82 ARG A CA 1
ATOM 645 C C . ARG A 1 82 ? -5.814 -0.033 -9.697 1.00 82.38 82 ARG A C 1
ATOM 647 O O . ARG A 1 82 ? -5.885 -0.144 -10.916 1.00 82.38 82 ARG A O 1
ATOM 654 N N . ARG A 1 83 ? -4.643 -0.052 -9.054 1.00 74.75 83 ARG A N 1
ATOM 655 C CA . ARG A 1 83 ? -3.346 -0.187 -9.743 1.00 74.75 83 ARG A CA 1
ATOM 656 C C . ARG A 1 83 ? -3.213 -1.509 -10.495 1.00 74.75 83 ARG A C 1
ATOM 658 O O . ARG A 1 83 ? -2.691 -1.490 -11.604 1.00 74.75 83 ARG A O 1
ATOM 665 N N . TYR A 1 84 ? -3.686 -2.612 -9.918 1.00 82.88 84 TYR A N 1
ATOM 666 C CA . TYR A 1 84 ? -3.699 -3.920 -10.570 1.00 82.88 84 TYR A CA 1
ATOM 667 C C . TYR A 1 84 ? -4.526 -3.894 -11.859 1.00 82.88 84 TYR A C 1
ATOM 669 O O . TYR A 1 84 ? -3.995 -4.194 -12.925 1.00 82.88 84 TYR A O 1
ATOM 677 N N . VAL A 1 85 ? -5.766 -3.400 -11.786 1.00 82.19 85 VAL A N 1
ATOM 678 C CA . VAL A 1 85 ? -6.660 -3.274 -12.949 1.00 82.19 85 VAL A CA 1
ATOM 679 C C . VAL A 1 85 ? -6.067 -2.375 -14.037 1.00 82.19 85 VAL A C 1
ATOM 681 O O . VAL A 1 85 ? -6.218 -2.663 -15.220 1.00 82.19 85 VAL A O 1
ATOM 684 N N . PHE A 1 86 ? -5.397 -1.275 -13.678 1.00 70.94 86 PHE A N 1
ATOM 685 C CA . PHE A 1 86 ? -4.790 -0.385 -14.677 1.00 70.94 86 PHE A CA 1
ATOM 686 C C . PHE A 1 86 ? -3.516 -0.944 -15.307 1.00 70.94 86 PHE A C 1
ATOM 688 O O . PHE A 1 86 ? -3.289 -0.690 -16.485 1.00 70.94 86 PHE A O 1
ATOM 695 N N . ALA A 1 87 ? -2.712 -1.700 -14.563 1.00 67.44 87 ALA A N 1
ATOM 696 C CA . ALA A 1 87 ? -1.487 -2.290 -15.092 1.0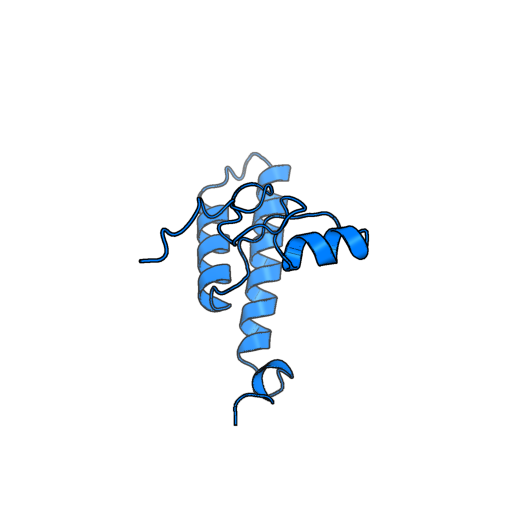0 67.44 87 ALA A CA 1
ATOM 697 C C . ALA A 1 87 ? -1.741 -3.412 -16.109 1.00 67.44 87 ALA A C 1
ATOM 699 O O . ALA A 1 87 ? -0.880 -3.688 -16.944 1.00 67.44 87 ALA A O 1
ATOM 700 N N . ASP A 1 88 ? -2.914 -4.044 -16.039 1.00 58.31 88 ASP A N 1
ATOM 701 C CA . ASP A 1 88 ? -3.329 -5.087 -16.979 1.00 58.31 88 ASP A CA 1
ATOM 702 C C . ASP A 1 88 ? -3.928 -4.511 -18.275 1.00 58.31 88 ASP A C 1
ATOM 704 O O . ASP A 1 88 ? -4.079 -5.211 -19.277 1.00 58.31 88 ASP A O 1
ATOM 708 N N . LYS A 1 89 ? -4.226 -3.203 -18.308 1.00 56.22 89 LYS A N 1
ATOM 709 C CA . LYS A 1 89 ? -4.737 -2.557 -19.520 1.00 56.22 89 LYS A CA 1
ATOM 710 C C . LYS A 1 89 ? -3.612 -2.378 -20.551 1.00 56.22 89 LYS A C 1
ATOM 712 O O . LYS A 1 89 ? -2.588 -1.766 -20.240 1.00 56.22 89 LYS A O 1
ATOM 717 N N . PRO A 1 90 ? -3.822 -2.785 -21.821 1.00 51.06 90 PRO A N 1
ATOM 718 C CA . PRO A 1 90 ? -2.880 -2.546 -22.922 1.00 51.06 90 PRO A CA 1
ATOM 719 C C . PRO A 1 90 ? -2.524 -1.066 -23.129 1.00 51.06 90 PRO A C 1
ATOM 721 O O . PRO A 1 90 ? -1.485 -0.748 -23.701 1.00 51.06 90 PRO A O 1
ATOM 724 N N . THR A 1 91 ? -3.384 -0.163 -22.655 1.00 51.97 91 THR A N 1
ATOM 725 C CA . THR A 1 91 ? -3.226 1.291 -22.726 1.00 51.97 91 THR A CA 1
ATOM 726 C C . THR A 1 91 ? -2.341 1.879 -21.623 1.00 51.97 91 THR A C 1
ATOM 728 O O . THR A 1 91 ? -2.246 3.102 -21.550 1.00 51.97 91 THR A O 1
ATOM 731 N N . ASP A 1 92 ? -1.716 1.077 -20.747 1.00 50.69 92 ASP A N 1
ATOM 732 C CA . ASP A 1 92 ? -0.797 1.611 -19.733 1.00 50.69 92 ASP A CA 1
ATOM 733 C C . ASP A 1 92 ? 0.436 2.248 -20.418 1.00 50.69 92 ASP A C 1
ATOM 735 O O . ASP A 1 92 ? 1.238 1.539 -21.043 1.00 50.69 92 ASP A O 1
ATOM 739 N N . PRO A 1 93 ? 0.649 3.574 -20.293 1.00 52.81 93 PRO A N 1
ATOM 740 C CA . PRO A 1 93 ? 1.792 4.255 -20.899 1.00 52.81 93 PRO A CA 1
ATOM 741 C C . PRO A 1 93 ? 3.153 3.738 -20.398 1.00 52.81 93 PRO A C 1
ATOM 743 O O . PRO A 1 93 ? 4.163 3.964 -21.060 1.00 52.81 93 PRO A O 1
ATOM 746 N N . ARG A 1 94 ? 3.210 2.992 -19.285 1.00 54.34 94 ARG A N 1
ATOM 747 C CA . ARG A 1 94 ? 4.434 2.336 -18.786 1.00 54.34 94 ARG A CA 1
ATOM 748 C C . ARG A 1 94 ? 4.851 1.109 -19.606 1.00 54.34 94 ARG A C 1
ATOM 750 O O . ARG A 1 94 ? 6.013 0.716 -19.533 1.00 54.34 94 ARG A O 1
ATOM 757 N N . ARG A 1 95 ? 3.949 0.505 -20.395 1.00 51.19 95 ARG A N 1
ATOM 758 C CA . ARG A 1 95 ? 4.277 -0.601 -21.321 1.00 51.19 95 ARG A CA 1
ATOM 759 C C . ARG A 1 95 ? 4.910 -0.124 -22.632 1.00 51.19 95 ARG A C 1
ATOM 761 O O . ARG A 1 95 ? 5.600 -0.906 -23.276 1.00 51.19 95 ARG A O 1
ATOM 768 N N . ARG A 1 96 ? 4.734 1.147 -23.016 1.00 50.59 96 ARG A N 1
ATOM 769 C CA . ARG A 1 96 ? 5.199 1.696 -24.309 1.00 50.59 96 ARG A CA 1
ATOM 770 C C . ARG A 1 96 ? 6.727 1.754 -24.493 1.00 50.59 96 ARG A C 1
ATOM 772 O O . ARG A 1 96 ? 7.162 2.047 -25.597 1.00 50.59 96 ARG A O 1
ATOM 779 N N . GLY A 1 97 ? 7.523 1.480 -23.456 1.00 49.31 97 GLY A N 1
ATOM 780 C CA . GLY A 1 97 ? 8.992 1.575 -23.486 1.00 49.31 97 GLY A CA 1
ATOM 781 C C . GLY A 1 97 ? 9.759 0.247 -23.442 1.00 49.31 97 GLY A C 1
ATOM 782 O O . GLY A 1 97 ? 10.971 0.276 -23.274 1.00 49.31 97 GLY A O 1
ATOM 783 N N . LYS A 1 98 ? 9.085 -0.907 -23.536 1.00 46.31 98 LYS A N 1
ATOM 784 C CA . LYS A 1 98 ? 9.737 -2.224 -23.661 1.00 46.31 98 LYS A CA 1
ATOM 785 C C . LYS A 1 98 ? 9.550 -2.755 -25.086 1.00 46.31 98 LYS A C 1
ATOM 787 O O . LYS A 1 98 ? 8.687 -3.600 -25.314 1.00 46.31 98 LYS A O 1
ATOM 792 N N . ARG A 1 99 ? 10.297 -2.213 -26.042 1.00 39.00 99 ARG A N 1
ATOM 793 C CA . ARG A 1 99 ? 10.543 -2.827 -27.353 1.00 39.00 99 ARG A CA 1
ATOM 794 C C . ARG A 1 99 ? 12.023 -2.725 -27.652 1.00 39.00 99 ARG A C 1
ATOM 796 O O . ARG A 1 99 ? 12.593 -1.676 -27.282 1.00 39.00 99 ARG A O 1
#

Nearest PDB structures (foldseek):
  3dby-assembly1_R  TM=8.686E-01  e=7.791E+00  Bacillus cereus G9241
  6r10-assembly1_S  TM=6.443E-01  e=3.844E+00  Thermus thermophilus HB8